Protein AF-A0A969DUK7-F1 (afdb_monomer_lite)

Structure (mmCIF, N/CA/C/O backbone):
data_AF-A0A969DUK7-F1
#
_entry.id   AF-A0A969DUK7-F1
#
loop_
_atom_site.group_PDB
_atom_site.id
_atom_site.type_symbol
_atom_site.label_atom_id
_atom_site.label_alt_id
_atom_site.label_comp_id
_atom_site.label_asym_id
_atom_site.label_entity_id
_atom_site.label_seq_id
_atom_site.pdbx_PDB_ins_code
_atom_site.Cartn_x
_atom_site.Cartn_y
_atom_site.Cartn_z
_atom_site.occupancy
_atom_site.B_iso_or_equiv
_atom_site.auth_seq_id
_atom_site.auth_comp_id
_atom_site.auth_asym_id
_atom_site.auth_atom_id
_atom_site.pdbx_PDB_model_num
ATOM 1 N N . MET A 1 1 ? -25.992 -2.764 -0.125 1.00 51.50 1 MET A N 1
ATOM 2 C CA . MET A 1 1 ? -25.683 -2.309 1.251 1.00 51.50 1 MET A CA 1
ATOM 3 C C . MET A 1 1 ? -24.231 -1.864 1.281 1.00 51.50 1 MET A C 1
ATOM 5 O O . MET A 1 1 ? -23.404 -2.574 0.732 1.00 51.50 1 MET A O 1
ATOM 9 N N . ILE A 1 2 ? -23.925 -0.699 1.855 1.00 67.94 2 ILE A N 1
ATOM 10 C CA . ILE A 1 2 ? -22.541 -0.219 2.010 1.00 67.94 2 ILE A CA 1
ATOM 11 C C . ILE A 1 2 ? -22.069 -0.652 3.402 1.00 67.94 2 ILE A C 1
ATOM 13 O O . ILE A 1 2 ? -22.667 -0.232 4.395 1.00 67.94 2 ILE A O 1
ATOM 17 N N . ARG A 1 3 ? -21.040 -1.506 3.486 1.00 73.50 3 ARG A N 1
ATOM 18 C CA . ARG A 1 3 ? -20.427 -1.889 4.768 1.00 73.50 3 ARG A CA 1
ATOM 19 C C . ARG A 1 3 ? -19.803 -0.646 5.402 1.00 73.50 3 ARG A C 1
ATOM 21 O O . ARG A 1 3 ? -18.992 0.031 4.775 1.00 73.50 3 ARG A O 1
ATOM 28 N N . LYS A 1 4 ? -20.187 -0.342 6.642 1.00 82.19 4 LYS A N 1
ATOM 29 C CA . LYS A 1 4 ? -19.553 0.713 7.439 1.00 82.19 4 LYS A CA 1
ATOM 30 C C . LYS A 1 4 ? -18.459 0.089 8.291 1.00 82.19 4 LYS A C 1
ATOM 32 O O . LYS A 1 4 ? -18.747 -0.786 9.101 1.00 82.19 4 LYS A O 1
ATOM 37 N N . LEU A 1 5 ? -17.230 0.553 8.097 1.00 85.19 5 LEU A N 1
ATOM 38 C CA . LEU A 1 5 ? -16.104 0.189 8.948 1.00 85.19 5 LEU A CA 1
ATOM 39 C C . LEU A 1 5 ? -16.270 0.832 10.328 1.00 85.19 5 LEU A C 1
ATOM 41 O O . LEU A 1 5 ? -16.659 1.997 10.445 1.00 85.19 5 LEU A O 1
ATOM 45 N N . SER A 1 6 ? -15.959 0.074 11.371 1.00 90.12 6 SER A N 1
ATOM 46 C CA . SER A 1 6 ? -15.860 0.564 12.741 1.00 90.12 6 SER A CA 1
ATOM 47 C C . SER A 1 6 ? -14.623 1.446 12.926 1.00 90.12 6 SER A C 1
ATOM 49 O O . SER A 1 6 ? -13.617 1.316 12.224 1.00 90.12 6 SER A O 1
ATOM 51 N N . ALA A 1 7 ? -14.656 2.321 13.932 1.00 89.31 7 ALA A N 1
ATOM 52 C CA . ALA A 1 7 ? -13.505 3.156 14.278 1.00 89.31 7 ALA A CA 1
ATOM 53 C C . ALA A 1 7 ? -12.259 2.320 14.638 1.00 89.31 7 ALA A C 1
ATOM 55 O O . ALA A 1 7 ? -11.134 2.720 14.341 1.00 89.31 7 ALA A O 1
ATOM 56 N N . SER A 1 8 ? -12.451 1.142 15.240 1.00 89.38 8 SER A N 1
ATOM 57 C CA . SER A 1 8 ? -11.380 0.191 15.552 1.00 89.38 8 SER A CA 1
ATOM 58 C C . SER A 1 8 ? -10.735 -0.413 14.306 1.00 89.38 8 SER A C 1
ATOM 60 O O . SER A 1 8 ? -9.510 -0.471 14.239 1.00 89.38 8 SER A O 1
ATOM 62 N N . GLU A 1 9 ? -11.531 -0.817 13.311 1.00 87.56 9 GLU A N 1
ATOM 63 C CA . GLU A 1 9 ? -11.027 -1.345 12.033 1.00 87.56 9 GLU A CA 1
ATOM 64 C C . GLU A 1 9 ? -10.207 -0.287 11.287 1.00 87.56 9 GLU A C 1
ATOM 66 O O . GLU A 1 9 ? -9.093 -0.558 10.838 1.00 87.56 9 GLU A O 1
ATOM 71 N N . VAL A 1 10 ? -10.719 0.947 11.230 1.00 88.69 10 VAL A N 1
ATOM 72 C CA . VAL A 1 10 ? -10.014 2.074 10.602 1.00 88.69 10 VAL A CA 1
ATOM 73 C C . VAL A 1 10 ? -8.695 2.366 11.321 1.00 88.69 10 VAL A C 1
ATOM 75 O O . VAL A 1 10 ? -7.664 2.521 10.669 1.00 88.69 10 VAL A O 1
ATOM 78 N N . LYS A 1 11 ? -8.692 2.389 12.659 1.00 90.06 11 LYS A N 1
ATOM 79 C CA . LYS A 1 11 ? -7.483 2.659 13.450 1.00 90.06 11 LYS A CA 1
ATOM 80 C C . LYS A 1 11 ? -6.426 1.564 13.289 1.00 90.06 11 LYS A C 1
ATOM 82 O O . LYS A 1 11 ? -5.252 1.875 13.115 1.00 90.06 11 LYS A O 1
ATOM 87 N N . ALA A 1 12 ? -6.831 0.294 13.303 1.00 87.94 12 ALA A N 1
ATOM 88 C CA . ALA A 1 12 ? -5.919 -0.827 13.082 1.00 87.94 12 ALA A CA 1
ATOM 89 C C . ALA A 1 12 ? -5.268 -0.758 11.690 1.00 87.94 12 ALA A C 1
ATOM 91 O O . ALA A 1 12 ? -4.061 -0.969 11.554 1.00 87.94 12 ALA A O 1
ATOM 92 N N . PHE A 1 13 ? -6.048 -0.391 10.669 1.00 88.31 13 PHE A N 1
ATOM 93 C CA . PHE A 1 13 ? -5.529 -0.186 9.322 1.00 88.31 13 PHE A CA 1
ATOM 94 C C . PHE A 1 13 ? -4.535 0.980 9.253 1.00 88.31 13 PHE A C 1
ATOM 96 O O . PHE A 1 13 ? -3.462 0.837 8.674 1.00 88.31 13 PHE A O 1
ATOM 103 N N . GLN A 1 14 ? -4.836 2.109 9.900 1.00 86.25 14 GLN A N 1
ATOM 104 C CA . GLN A 1 14 ? -3.925 3.257 9.978 1.00 86.25 14 GLN A CA 1
ATOM 105 C C . GLN A 1 14 ? -2.586 2.893 10.637 1.00 86.25 14 GLN A C 1
ATOM 107 O O . GLN A 1 14 ? -1.531 3.225 10.101 1.00 86.25 14 GLN A O 1
ATOM 112 N N . THR A 1 15 ? -2.605 2.135 11.735 1.00 87.94 15 THR A N 1
ATOM 113 C CA . THR A 1 15 ? -1.375 1.648 12.378 1.00 87.94 15 THR A CA 1
ATOM 114 C C . THR A 1 15 ? -0.569 0.727 11.457 1.00 87.94 15 THR A C 1
ATOM 116 O O . THR A 1 15 ? 0.659 0.813 11.417 1.00 87.94 15 THR A O 1
ATOM 119 N N . LEU A 1 16 ? -1.230 -0.129 10.671 1.00 86.44 16 LEU A N 1
ATOM 120 C CA . LEU A 1 16 ? -0.549 -0.956 9.673 1.00 86.44 16 LEU A CA 1
ATOM 121 C C . LEU A 1 16 ? 0.138 -0.097 8.602 1.00 86.44 16 LEU A C 1
ATOM 123 O O . LEU A 1 16 ? 1.282 -0.382 8.244 1.00 86.44 16 LEU A O 1
ATOM 127 N N . LEU A 1 17 ? -0.517 0.964 8.119 1.00 82.44 17 LEU A N 1
ATOM 128 C CA . LEU A 1 17 ? 0.085 1.900 7.163 1.00 82.44 17 LEU A CA 1
ATOM 129 C C . LEU A 1 17 ? 1.352 2.549 7.743 1.00 82.44 17 LEU A C 1
ATOM 131 O O . LEU A 1 17 ? 2.385 2.604 7.075 1.00 82.44 17 LEU A O 1
ATOM 135 N N . GLU A 1 18 ? 1.320 2.978 9.003 1.00 81.06 18 GLU A N 1
ATOM 136 C CA . GLU A 1 18 ? 2.490 3.544 9.685 1.00 81.06 18 GLU A CA 1
ATOM 137 C C . GLU A 1 18 ? 3.638 2.528 9.808 1.00 81.06 18 GLU A C 1
ATOM 139 O O . GLU A 1 18 ? 4.782 2.843 9.468 1.00 81.06 18 GLU A O 1
ATOM 144 N N . GLN A 1 19 ? 3.338 1.284 10.201 1.00 82.56 19 GLN A N 1
ATOM 145 C CA . GLN A 1 19 ? 4.323 0.199 10.330 1.00 82.56 19 GLN A CA 1
ATOM 146 C C . GLN A 1 19 ? 4.962 -0.196 8.997 1.00 82.56 19 GLN A C 1
ATOM 148 O O . GLN A 1 19 ? 6.155 -0.491 8.941 1.00 82.56 19 GLN A O 1
ATOM 153 N N . GLN A 1 20 ? 4.188 -0.182 7.909 1.00 76.75 20 GLN A N 1
ATOM 154 C CA . GLN A 1 20 ? 4.710 -0.418 6.560 1.00 76.75 20 GLN A CA 1
ATOM 155 C C . GLN A 1 20 ? 5.443 0.801 5.991 1.00 76.75 20 GLN A C 1
ATOM 157 O O . GLN A 1 20 ? 5.809 0.804 4.817 1.00 76.75 20 GLN A O 1
ATOM 162 N N . ARG A 1 21 ? 5.682 1.838 6.810 1.00 69.69 21 ARG A N 1
ATOM 163 C CA . ARG A 1 21 ? 6.326 3.085 6.398 1.00 69.69 21 ARG A CA 1
ATOM 164 C C . ARG A 1 21 ? 5.590 3.740 5.224 1.00 69.69 21 ARG A C 1
ATOM 166 O O . ARG A 1 21 ? 6.220 4.461 4.454 1.00 69.69 21 ARG A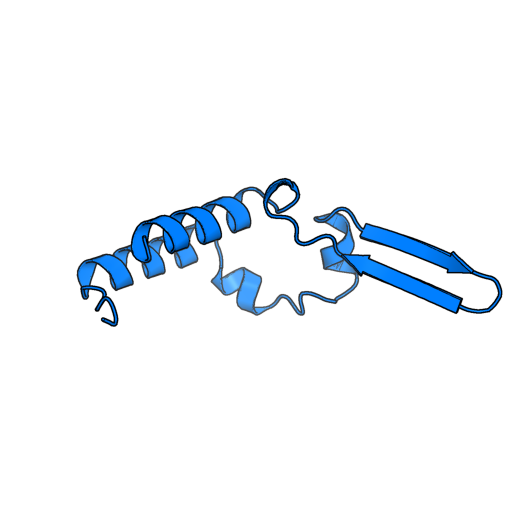 O 1
ATOM 173 N N . PHE A 1 22 ? 4.266 3.578 5.130 1.00 64.19 22 PHE A N 1
ATOM 174 C CA . PHE A 1 22 ? 3.422 4.252 4.137 1.00 64.19 22 PHE A CA 1
ATOM 175 C C . PHE A 1 22 ? 3.626 5.779 4.096 1.00 64.19 22 PHE A C 1
ATOM 177 O O . PHE A 1 22 ? 3.636 6.349 3.012 1.00 64.19 22 PHE A O 1
ATOM 18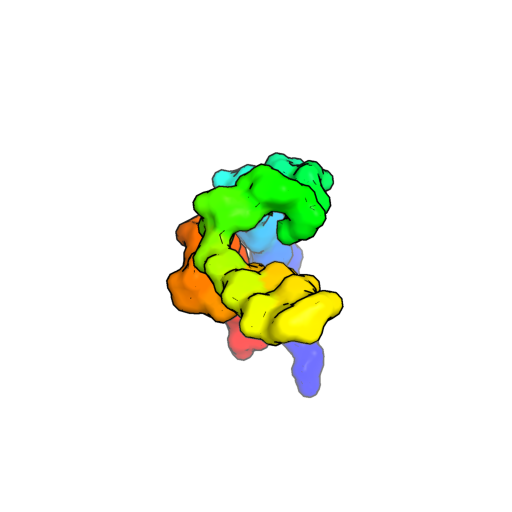4 N N . PRO A 1 23 ? 3.919 6.475 5.214 1.00 53.50 23 PRO A N 1
ATOM 185 C CA . PRO A 1 23 ? 4.292 7.891 5.163 1.00 53.50 23 PRO A CA 1
ATOM 186 C C . PRO A 1 23 ? 5.602 8.179 4.403 1.00 53.50 23 PRO A C 1
ATOM 188 O O . PRO A 1 23 ? 5.751 9.256 3.837 1.00 53.50 23 PRO A O 1
ATOM 191 N N . ASN A 1 24 ? 6.541 7.226 4.333 1.00 50.88 24 ASN A N 1
ATOM 192 C CA . ASN A 1 24 ? 7.704 7.316 3.436 1.00 50.88 24 ASN A CA 1
ATOM 193 C C . ASN A 1 24 ? 7.324 7.007 1.981 1.00 50.88 24 ASN A C 1
ATOM 195 O O . ASN A 1 24 ? 7.975 7.499 1.063 1.00 50.88 24 ASN A O 1
ATOM 199 N N . LEU A 1 25 ? 6.231 6.268 1.771 1.00 50.94 25 LEU A N 1
ATOM 200 C CA . LEU A 1 25 ? 5.588 6.136 0.466 1.00 50.94 25 LEU A CA 1
ATOM 201 C C . LEU A 1 25 ? 4.838 7.419 0.049 1.00 50.94 25 LEU A C 1
ATOM 203 O O . LEU A 1 25 ? 4.602 7.644 -1.130 1.00 50.94 25 LEU A O 1
ATOM 207 N N . ASN A 1 26 ? 4.559 8.335 0.984 1.00 43.66 26 ASN A N 1
ATOM 208 C CA . ASN A 1 26 ? 3.986 9.665 0.723 1.00 43.66 26 ASN A CA 1
ATOM 209 C C . ASN A 1 26 ? 4.975 10.632 0.021 1.00 43.66 26 ASN A C 1
ATOM 211 O O . ASN A 1 26 ? 4.665 11.797 -0.216 1.00 43.66 26 ASN A O 1
ATOM 215 N N . LYS A 1 27 ? 6.181 10.149 -0.319 1.00 43.28 27 LYS A N 1
ATOM 216 C CA . LYS A 1 27 ? 7.147 10.788 -1.231 1.00 43.28 27 LYS A CA 1
ATOM 217 C C . LYS A 1 27 ? 7.416 9.968 -2.494 1.00 43.28 27 LYS A C 1
ATOM 219 O O . LYS A 1 27 ? 8.254 10.356 -3.308 1.00 43.28 27 LYS A O 1
ATOM 224 N N . MET A 1 28 ? 6.696 8.868 -2.701 1.00 45.31 28 MET A N 1
ATOM 225 C CA . MET A 1 28 ? 6.660 8.221 -4.000 1.00 45.31 28 MET A CA 1
ATOM 226 C C . MET A 1 28 ? 5.792 9.082 -4.912 1.00 45.31 28 MET A C 1
ATOM 228 O O . MET A 1 28 ? 4.575 8.946 -5.000 1.00 45.31 28 MET A O 1
ATOM 232 N N . ARG A 1 29 ? 6.454 9.936 -5.695 1.00 43.31 29 ARG A N 1
ATOM 233 C CA . ARG A 1 29 ? 6.126 9.940 -7.119 1.00 43.31 29 ARG A CA 1
ATOM 234 C C . ARG A 1 29 ? 6.261 8.474 -7.541 1.00 43.31 29 ARG A C 1
ATOM 236 O O . ARG A 1 29 ? 7.363 8.054 -7.822 1.00 43.31 29 ARG A O 1
ATOM 243 N N . TYR A 1 30 ? 5.200 7.668 -7.526 1.00 45.16 30 TYR A N 1
ATOM 244 C CA . TYR A 1 30 ? 5.254 6.234 -7.881 1.00 45.16 30 TYR A CA 1
ATOM 245 C C . TYR A 1 30 ? 5.666 5.974 -9.349 1.00 45.16 30 TYR A C 1
ATOM 247 O O . TYR A 1 30 ? 5.595 4.856 -9.836 1.00 45.16 30 TYR A O 1
ATOM 255 N N . LEU A 1 31 ? 6.093 7.028 -10.044 1.00 46.34 31 LEU A N 1
ATOM 256 C CA . LEU A 1 31 ? 6.541 7.095 -11.424 1.00 46.34 31 LEU A CA 1
ATOM 257 C C . LEU A 1 31 ? 7.797 7.987 -11.517 1.00 46.34 31 LEU A C 1
ATOM 259 O O . LEU A 1 31 ? 7.926 8.798 -12.429 1.00 46.34 31 LEU A O 1
ATOM 263 N N . ASN A 1 32 ? 8.680 7.961 -10.516 1.00 47.84 32 ASN A N 1
ATOM 264 C CA . ASN A 1 32 ? 10.039 8.481 -10.663 1.00 47.84 32 ASN A CA 1
ATOM 265 C C . ASN A 1 32 ? 11.007 7.310 -10.870 1.00 47.84 32 ASN A C 1
ATOM 267 O O . ASN A 1 32 ? 10.745 6.199 -10.417 1.00 47.84 32 ASN A O 1
ATOM 271 N N . GLU A 1 33 ? 12.115 7.555 -11.575 1.00 52.06 33 GLU A N 1
ATOM 272 C CA . GLU A 1 33 ? 13.022 6.503 -12.064 1.00 52.06 33 GLU A CA 1
ATOM 273 C C . GLU A 1 33 ? 13.480 5.510 -10.980 1.00 52.06 33 GLU A C 1
ATOM 275 O O . GLU A 1 33 ? 13.668 4.329 -11.254 1.00 52.06 33 GLU A O 1
ATOM 280 N N . ALA A 1 34 ? 13.583 5.965 -9.728 1.00 48.53 34 ALA A N 1
ATOM 281 C CA . ALA A 1 34 ? 13.979 5.148 -8.583 1.00 48.53 34 ALA A CA 1
ATOM 282 C C . ALA A 1 34 ? 12.976 4.034 -8.220 1.00 48.53 34 ALA A C 1
ATOM 284 O O . ALA A 1 34 ? 13.372 3.040 -7.621 1.00 48.53 34 ALA A O 1
ATOM 285 N N . VAL A 1 35 ? 11.696 4.171 -8.583 1.00 46.81 35 VAL A N 1
ATOM 286 C CA . VAL A 1 35 ? 10.666 3.157 -8.312 1.00 46.81 35 VAL A CA 1
ATOM 287 C C . VAL A 1 35 ? 10.775 1.982 -9.288 1.00 46.81 35 VAL A C 1
ATOM 289 O O . VAL A 1 35 ? 10.458 0.871 -8.893 1.00 46.81 35 VAL A O 1
ATOM 292 N N . PHE A 1 36 ? 11.322 2.143 -10.500 1.00 50.50 36 PHE A N 1
ATOM 293 C CA . PHE A 1 36 ? 11.504 1.012 -11.429 1.00 50.50 36 PHE A CA 1
ATOM 294 C C . PHE A 1 36 ? 12.452 -0.080 -10.911 1.00 50.50 36 PHE A C 1
ATOM 296 O O . PHE A 1 36 ? 12.425 -1.192 -11.427 1.00 50.50 36 PHE A O 1
ATOM 303 N N . ALA A 1 37 ? 13.277 0.207 -9.899 1.00 54.25 37 ALA A N 1
ATOM 304 C CA . ALA A 1 37 ? 14.181 -0.781 -9.314 1.00 54.25 37 ALA A CA 1
ATOM 305 C C . ALA A 1 37 ? 13.460 -1.807 -8.418 1.00 54.25 37 ALA A C 1
ATOM 307 O O . ALA A 1 37 ? 13.943 -2.927 -8.265 1.00 54.25 37 ALA A O 1
ATOM 308 N N . ASP A 1 38 ? 12.305 -1.441 -7.851 1.00 52.97 38 ASP A N 1
ATOM 309 C CA . ASP A 1 38 ? 11.569 -2.273 -6.889 1.00 52.97 38 ASP A CA 1
ATOM 310 C C . ASP A 1 38 ? 10.411 -3.068 -7.523 1.00 52.97 38 ASP A C 1
ATOM 312 O O . ASP A 1 38 ? 9.772 -3.871 -6.837 1.00 52.97 38 ASP A O 1
ATOM 316 N N . TYR A 1 39 ? 10.131 -2.861 -8.817 1.00 56.41 39 TYR A N 1
ATOM 317 C CA . TYR A 1 39 ? 9.030 -3.504 -9.541 1.00 56.41 39 TYR A CA 1
ATOM 318 C C . TYR A 1 39 ? 9.525 -4.077 -10.868 1.00 56.41 39 TYR A C 1
ATOM 320 O O . TYR A 1 39 ? 10.354 -3.453 -11.533 1.00 56.41 39 TYR A O 1
ATOM 328 N N . PRO A 1 40 ? 8.992 -5.230 -11.304 1.00 57.06 40 PRO A N 1
ATOM 329 C CA . PRO A 1 40 ? 9.220 -5.696 -12.659 1.00 57.06 40 PRO A CA 1
ATOM 330 C C . PRO A 1 40 ? 8.637 -4.667 -13.633 1.00 57.06 40 PRO A C 1
ATOM 332 O O . PRO A 1 40 ? 7.426 -4.454 -13.713 1.00 57.06 40 PRO A O 1
ATOM 335 N N . SER A 1 41 ? 9.528 -3.987 -14.346 1.00 63.09 41 SER A N 1
ATOM 336 C CA . SER A 1 41 ? 9.172 -3.111 -15.452 1.00 63.09 41 SER A CA 1
ATOM 337 C C . SER A 1 41 ? 9.334 -3.875 -16.750 1.00 63.09 41 SER A C 1
ATOM 339 O O . SER A 1 41 ? 10.287 -4.633 -16.929 1.00 63.09 41 SER A O 1
ATOM 341 N N . THR A 1 42 ? 8.375 -3.698 -17.650 1.00 65.69 42 THR A N 1
ATOM 342 C CA . THR A 1 42 ? 8.488 -4.225 -19.00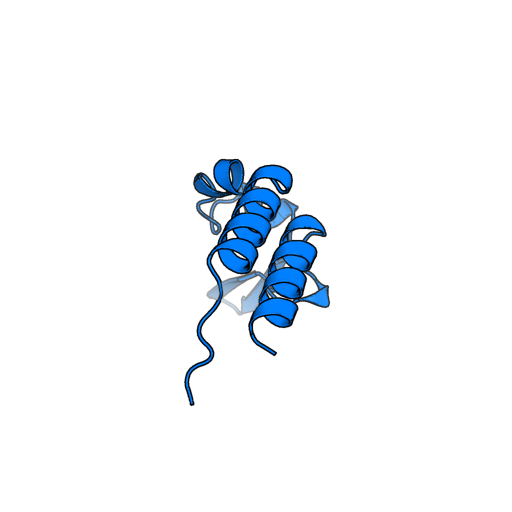4 1.00 65.69 42 THR A CA 1
ATOM 343 C C . THR A 1 42 ? 8.561 -3.056 -19.961 1.00 65.69 42 THR A C 1
ATOM 345 O O . THR A 1 42 ? 7.724 -2.151 -19.937 1.00 65.69 42 THR A O 1
ATOM 348 N N . ARG A 1 43 ? 9.587 -3.085 -20.806 1.00 72.75 43 ARG A N 1
ATOM 349 C CA . ARG A 1 43 ? 9.730 -2.153 -21.911 1.00 72.75 43 ARG A CA 1
ATOM 350 C C . ARG A 1 43 ? 9.229 -2.818 -23.178 1.00 72.75 43 ARG A C 1
ATOM 352 O O . ARG A 1 43 ? 9.696 -3.892 -23.548 1.00 72.75 43 ARG A O 1
ATOM 359 N N . LEU A 1 44 ? 8.283 -2.162 -23.831 1.00 69.25 44 LEU A N 1
ATOM 360 C CA . LEU A 1 44 ? 7.767 -2.551 -25.132 1.00 69.25 44 LEU A CA 1
ATOM 361 C C . LEU A 1 44 ? 8.366 -1.599 -26.172 1.00 69.25 44 LEU A C 1
ATOM 363 O O . LEU A 1 44 ? 8.121 -0.392 -26.133 1.00 69.25 44 LEU A O 1
ATOM 367 N N . GLU A 1 45 ? 9.183 -2.147 -27.072 1.00 76.19 45 GLU A N 1
ATOM 368 C CA . GLU A 1 45 ? 9.827 -1.397 -28.153 1.00 76.19 45 GLU A CA 1
ATOM 369 C C . GLU A 1 45 ? 9.260 -1.825 -29.507 1.00 76.19 45 GLU A C 1
ATOM 371 O O . GLU A 1 45 ? 9.220 -3.005 -29.856 1.00 76.19 45 GLU A O 1
ATOM 376 N N . ILE A 1 46 ? 8.841 -0.834 -30.284 1.00 75.81 46 ILE A N 1
ATOM 377 C CA . ILE A 1 46 ? 8.500 -0.939 -31.704 1.00 75.81 46 ILE A CA 1
ATOM 378 C C . ILE A 1 46 ? 9.220 0.212 -32.420 1.00 75.81 46 ILE A C 1
ATOM 380 O O . ILE A 1 46 ? 9.471 1.240 -31.793 1.00 75.81 46 ILE A O 1
ATOM 384 N N . PRO A 1 47 ? 9.596 0.096 -33.708 1.00 86.12 47 PRO A N 1
ATOM 385 C CA . PRO A 1 47 ? 10.350 1.152 -34.382 1.00 86.12 47 PRO A CA 1
ATOM 386 C C . PRO A 1 47 ? 9.686 2.531 -34.227 1.00 86.12 47 PRO A C 1
ATOM 388 O O . PRO A 1 47 ? 8.560 2.740 -34.673 1.00 86.12 47 PRO A O 1
ATOM 391 N N . GLY A 1 48 ? 10.383 3.464 -33.571 1.00 78.50 48 GLY A N 1
ATOM 392 C CA . GLY A 1 48 ? 9.907 4.829 -33.318 1.00 78.50 48 GLY A CA 1
ATOM 393 C C . GLY A 1 48 ? 9.002 5.016 -32.091 1.00 78.50 48 GLY A C 1
ATOM 394 O O . GLY A 1 48 ? 8.601 6.147 -31.826 1.00 78.50 48 GLY A O 1
ATOM 395 N N . ILE A 1 49 ? 8.687 3.958 -31.336 1.00 67.62 49 ILE A N 1
ATOM 396 C CA . ILE A 1 49 ? 7.838 4.019 -30.139 1.00 67.62 49 ILE A CA 1
ATOM 397 C C . ILE A 1 49 ? 8.464 3.185 -29.017 1.00 67.62 49 ILE A C 1
ATOM 399 O O . ILE A 1 49 ? 8.692 1.984 -29.159 1.00 67.62 49 ILE A O 1
ATOM 403 N N . GLN A 1 50 ? 8.671 3.826 -27.869 1.00 77.50 50 GLN A N 1
ATOM 404 C CA . GLN A 1 50 ? 9.066 3.170 -26.629 1.00 77.50 50 GLN A CA 1
ATOM 405 C C . GLN A 1 50 ? 7.970 3.384 -25.588 1.00 77.50 50 GLN A C 1
ATOM 407 O O . GLN A 1 50 ? 7.567 4.521 -25.333 1.00 77.50 50 GLN A O 1
ATOM 412 N N . LEU A 1 51 ? 7.496 2.292 -24.990 1.00 67.12 51 LEU A N 1
ATOM 413 C CA . LEU A 1 51 ? 6.550 2.323 -23.882 1.00 67.12 51 LEU A CA 1
ATOM 414 C C . LEU A 1 51 ? 7.123 1.548 -22.696 1.00 67.12 51 LEU A C 1
ATOM 416 O O . LEU A 1 51 ? 7.344 0.341 -22.779 1.00 67.12 51 LEU A O 1
ATOM 420 N N . ASP A 1 52 ? 7.317 2.246 -21.583 1.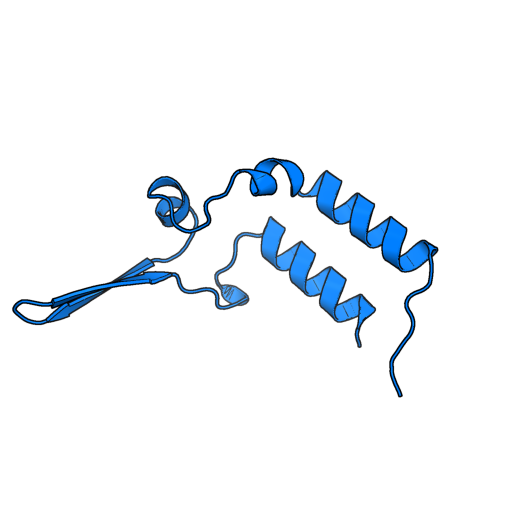00 63.62 52 ASP A N 1
ATOM 421 C CA . ASP A 1 52 ? 7.667 1.648 -20.300 1.00 63.62 52 ASP A CA 1
ATOM 422 C C . ASP A 1 52 ? 6.390 1.495 -19.462 1.00 63.62 52 ASP A C 1
ATOM 424 O O . ASP A 1 52 ? 5.674 2.475 -19.233 1.00 63.62 52 ASP A O 1
ATOM 428 N N . TYR A 1 53 ? 6.092 0.278 -18.997 1.00 65.31 53 TYR A N 1
ATOM 429 C CA . TYR A 1 53 ? 4.989 0.045 -18.064 1.00 65.31 53 TYR A CA 1
ATOM 430 C C . TYR A 1 53 ? 5.436 -0.737 -16.830 1.00 65.31 53 TYR A C 1
ATOM 432 O O . TYR A 1 53 ? 6.336 -1.580 -16.870 1.00 65.31 53 TYR A O 1
ATOM 440 N N . VAL A 1 54 ? 4.793 -0.415 -15.709 1.00 63.41 54 VAL A N 1
ATOM 441 C CA . VAL A 1 54 ? 5.006 -1.065 -14.417 1.00 63.41 54 VAL A CA 1
ATOM 442 C C . VAL A 1 54 ? 3.913 -2.099 -14.228 1.00 63.41 54 VAL A C 1
ATOM 444 O O . VAL A 1 54 ? 2.728 -1.763 -14.292 1.00 63.41 54 VAL A O 1
ATOM 447 N N . ASP A 1 55 ? 4.307 -3.342 -13.982 1.00 63.25 55 ASP A N 1
ATOM 448 C CA . ASP A 1 55 ? 3.358 -4.381 -13.622 1.00 63.25 55 ASP A CA 1
ATOM 449 C C . ASP A 1 55 ? 2.945 -4.226 -12.147 1.00 63.25 55 ASP A C 1
ATOM 451 O O . ASP A 1 55 ? 3.746 -4.382 -11.222 1.00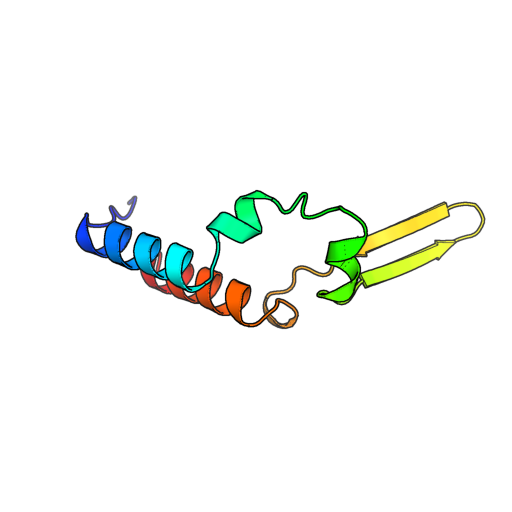 63.25 55 ASP A O 1
ATOM 455 N N . LEU A 1 56 ? 1.677 -3.862 -11.942 1.00 64.75 56 LEU A N 1
ATOM 456 C CA . LEU A 1 56 ? 1.057 -3.685 -10.628 1.00 64.75 56 LEU A CA 1
ATOM 457 C C . LEU A 1 56 ? 0.239 -4.912 -10.201 1.00 64.75 56 LEU A C 1
ATOM 459 O O . LEU A 1 56 ? -0.544 -4.824 -9.249 1.00 64.75 56 LEU A O 1
ATOM 463 N N . GLU A 1 57 ? 0.400 -6.051 -10.881 1.00 68.81 57 GLU A N 1
ATOM 464 C CA . GLU A 1 57 ? -0.185 -7.312 -10.450 1.00 68.81 57 GLU A CA 1
ATOM 465 C C . GLU A 1 57 ? 0.190 -7.608 -9.000 1.00 68.81 57 GLU A C 1
ATOM 467 O O . GLU A 1 57 ? 1.347 -7.517 -8.580 1.00 68.81 57 GLU A O 1
ATOM 472 N N . LEU A 1 58 ? -0.809 -8.011 -8.212 1.00 66.75 58 LEU A N 1
ATOM 473 C CA . LEU A 1 58 ? -0.645 -8.206 -6.776 1.00 66.75 58 LEU A CA 1
ATOM 474 C C . LEU A 1 58 ? 0.464 -9.210 -6.442 1.00 66.75 58 LEU A C 1
ATOM 476 O O . LEU A 1 58 ? 1.144 -9.060 -5.428 1.00 66.75 58 LEU A O 1
ATOM 480 N N . ALA A 1 59 ? 0.662 -10.216 -7.297 1.00 71.69 59 ALA A N 1
ATOM 481 C CA . ALA A 1 59 ? 1.725 -11.206 -7.165 1.00 71.69 59 ALA A CA 1
ATOM 482 C C . ALA A 1 59 ? 3.126 -10.575 -7.227 1.00 71.69 59 ALA A C 1
ATOM 484 O O . ALA A 1 59 ? 4.027 -11.024 -6.513 1.00 71.69 59 ALA A O 1
ATOM 485 N N . ASN A 1 60 ? 3.274 -9.492 -7.989 1.00 68.19 60 ASN A N 1
ATOM 486 C CA . ASN A 1 60 ? 4.540 -8.849 -8.327 1.00 68.19 60 ASN A CA 1
ATOM 487 C C . ASN A 1 60 ? 4.858 -7.631 -7.447 1.00 68.19 60 ASN A C 1
ATOM 489 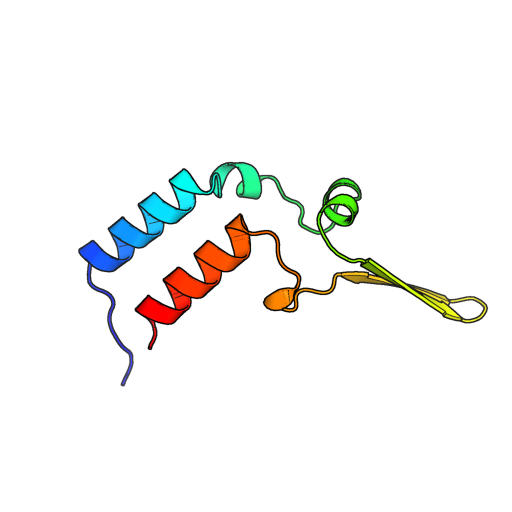O O . ASN A 1 60 ? 5.982 -7.133 -7.457 1.00 68.19 60 ASN A O 1
ATOM 493 N N . LEU A 1 61 ? 3.915 -7.194 -6.606 1.00 72.94 61 LEU A N 1
ATOM 494 C CA . LEU A 1 61 ? 4.137 -6.087 -5.679 1.00 72.94 61 LEU A CA 1
ATOM 495 C C . LEU A 1 61 ? 5.149 -6.435 -4.560 1.00 72.94 61 LEU A C 1
ATOM 497 O O . LEU A 1 61 ? 5.170 -7.559 -4.036 1.00 72.94 61 LEU A O 1
ATOM 501 N N . PRO A 1 62 ? 5.928 -5.450 -4.070 1.00 73.62 62 PRO A N 1
ATOM 502 C CA . PRO A 1 62 ? 6.740 -5.587 -2.869 1.00 73.62 62 PRO A CA 1
ATOM 503 C C . PRO A 1 62 ? 5.930 -6.086 -1.667 1.00 73.62 62 PRO A C 1
ATOM 505 O O . PRO A 1 62 ? 4.740 -5.801 -1.508 1.00 73.62 62 PRO A O 1
ATOM 508 N N . ARG A 1 63 ? 6.588 -6.829 -0.764 1.00 77.38 63 ARG A N 1
ATOM 509 C CA . ARG A 1 63 ? 5.929 -7.453 0.406 1.00 77.38 63 ARG A CA 1
ATOM 510 C C . ARG A 1 63 ? 5.114 -6.460 1.246 1.00 77.38 63 ARG A C 1
ATOM 512 O O . ARG A 1 63 ? 4.048 -6.836 1.724 1.00 77.38 63 ARG A O 1
ATOM 519 N N . GLY A 1 64 ? 5.591 -5.223 1.404 1.00 77.19 64 GLY A N 1
ATOM 520 C CA . GLY A 1 64 ? 4.879 -4.181 2.151 1.00 77.19 64 GLY A CA 1
ATOM 521 C C . GLY A 1 64 ? 3.542 -3.802 1.511 1.00 77.19 64 GLY A C 1
ATOM 522 O O . GLY A 1 64 ? 2.518 -3.800 2.189 1.00 77.19 64 GLY A O 1
ATOM 523 N N . LEU A 1 65 ? 3.523 -3.589 0.191 1.00 76.25 65 LEU A N 1
ATOM 524 C CA . LEU A 1 65 ? 2.296 -3.271 -0.542 1.00 76.25 65 LEU A CA 1
ATOM 525 C C . LEU A 1 65 ? 1.316 -4.443 -0.574 1.00 76.25 65 LEU A C 1
ATOM 527 O O . LEU A 1 65 ? 0.133 -4.239 -0.318 1.00 76.25 65 LEU A O 1
ATOM 531 N N . ARG A 1 66 ? 1.797 -5.678 -0.777 1.00 82.12 66 ARG A N 1
ATOM 532 C CA . ARG A 1 66 ? 0.932 -6.872 -0.692 1.00 82.12 66 ARG A CA 1
ATOM 533 C C . ARG A 1 66 ? 0.240 -6.981 0.665 1.00 82.12 66 ARG A C 1
ATOM 535 O O . ARG A 1 66 ? -0.947 -7.274 0.724 1.00 82.12 66 ARG A O 1
ATOM 542 N N . ARG A 1 67 ? 0.954 -6.701 1.763 1.00 83.75 67 ARG A N 1
ATOM 543 C CA . ARG A 1 67 ? 0.365 -6.698 3.114 1.00 83.75 67 ARG A CA 1
ATOM 544 C C . ARG A 1 67 ? -0.717 -5.636 3.277 1.00 83.75 67 ARG A C 1
ATOM 546 O O . ARG A 1 67 ? -1.739 -5.931 3.887 1.00 83.75 67 ARG A O 1
ATOM 553 N N . ILE A 1 68 ? -0.512 -4.440 2.728 1.00 84.06 68 ILE A N 1
ATOM 554 C CA . ILE A 1 68 ? -1.507 -3.360 2.774 1.00 84.06 68 ILE A CA 1
ATOM 555 C C . ILE A 1 68 ? -2.761 -3.752 1.992 1.00 84.06 68 ILE A C 1
ATOM 557 O O . ILE A 1 68 ? -3.864 -3.644 2.524 1.00 84.06 68 ILE A O 1
ATOM 561 N N . VAL A 1 69 ? -2.600 -4.252 0.763 1.00 84.19 69 VAL A N 1
ATOM 562 C CA . VAL A 1 69 ? -3.743 -4.648 -0.069 1.00 84.19 69 VAL A CA 1
ATOM 563 C C . VAL A 1 69 ? -4.512 -5.806 0.563 1.00 84.19 69 VAL A C 1
ATOM 565 O O . VAL A 1 69 ? -5.734 -5.734 0.652 1.00 84.19 69 VAL A O 1
ATOM 568 N N . ASN A 1 70 ? -3.822 -6.823 1.082 1.00 87.50 70 ASN A N 1
ATOM 569 C CA . ASN A 1 70 ? -4.477 -7.949 1.752 1.00 87.50 70 ASN A CA 1
ATOM 570 C C . ASN A 1 70 ? -5.228 -7.505 3.018 1.00 87.50 70 ASN A C 1
ATOM 572 O O . ASN A 1 70 ? -6.349 -7.947 3.257 1.00 87.50 70 ASN A O 1
ATOM 576 N N . ALA A 1 71 ? -4.637 -6.611 3.820 1.00 86.94 71 ALA A N 1
ATOM 577 C CA . ALA A 1 71 ? -5.298 -6.064 5.003 1.00 86.94 71 ALA A CA 1
ATOM 578 C C . ALA A 1 71 ? -6.548 -5.253 4.634 1.00 86.94 71 ALA A C 1
ATOM 580 O O . ALA A 1 71 ? -7.564 -5.354 5.313 1.00 86.94 71 ALA A O 1
ATOM 581 N N . TRP A 1 72 ? -6.499 -4.490 3.538 1.00 87.69 72 TRP A N 1
ATOM 582 C CA . TRP A 1 72 ? -7.664 -3.769 3.032 1.00 87.69 72 TRP A CA 1
ATOM 583 C C . TRP A 1 72 ? -8.751 -4.722 2.529 1.00 87.69 72 TRP A C 1
ATOM 585 O O . TRP A 1 72 ? -9.914 -4.553 2.880 1.00 87.69 72 TRP A O 1
ATOM 595 N N . GLN A 1 73 ? -8.383 -5.758 1.770 1.00 87.00 73 GLN A N 1
ATOM 596 C CA . GLN A 1 73 ? -9.321 -6.776 1.287 1.00 87.00 73 GLN A CA 1
ATOM 597 C C . GLN A 1 73 ? -10.060 -7.470 2.438 1.00 87.00 73 GLN A C 1
ATOM 599 O O . GLN A 1 73 ? -11.278 -7.609 2.373 1.00 87.00 73 GLN A O 1
ATOM 604 N N . ALA A 1 74 ? -9.360 -7.806 3.525 1.00 86.44 74 ALA A N 1
ATOM 605 C CA . ALA A 1 74 ? -9.971 -8.388 4.722 1.00 86.44 74 ALA A CA 1
ATOM 606 C C . ALA A 1 74 ? -10.967 -7.445 5.431 1.00 86.44 74 ALA A C 1
ATOM 608 O O . ALA A 1 74 ? -11.868 -7.904 6.130 1.00 86.44 74 ALA A O 1
ATOM 609 N N . LEU A 1 75 ? -10.820 -6.127 5.260 1.00 84.31 75 LEU A N 1
ATOM 610 C CA . LEU A 1 75 ? -11.732 -5.125 5.819 1.00 84.31 75 LEU A CA 1
ATOM 611 C C . LEU A 1 75 ? -12.963 -4.867 4.950 1.00 84.31 75 LEU A C 1
ATOM 613 O O . LEU A 1 75 ? -13.933 -4.309 5.452 1.00 84.31 75 LEU A O 1
ATOM 617 N N . ILE A 1 76 ? -12.932 -5.213 3.663 1.00 81.94 76 ILE A N 1
ATOM 618 C CA . ILE A 1 76 ? -14.031 -4.921 2.728 1.00 81.94 76 ILE A CA 1
ATOM 619 C C . ILE A 1 76 ? -14.803 -6.165 2.272 1.00 81.94 76 ILE A C 1
ATOM 621 O O . ILE A 1 76 ? -15.898 -5.997 1.740 1.00 81.94 76 ILE A O 1
ATOM 625 N N . GLN A 1 77 ? -14.264 -7.371 2.489 1.00 68.38 77 GLN A N 1
ATOM 626 C CA . GLN A 1 77 ? -14.982 -8.650 2.353 1.00 68.38 77 GLN A CA 1
ATOM 627 C C . GLN A 1 77 ? -16.021 -8.815 3.456 1.00 68.38 77 GLN A C 1
ATOM 629 O O . GLN A 1 77 ? -17.215 -8.958 3.128 1.00 68.38 77 GLN A O 1
#

Radius of gyration: 16.43 Å; chains: 1; bounding box: 40×22×50 Å

pLDDT: mean 70.84, std 14.58, range [43.28, 90.12]

Sequence (77 aa):
MIRKLSASEVKAFQTLLEQQRFPNLNKMRYLNEAVFADYPSTRLEIPGIQLDYVDLELANLPRGLRRIVNAWQALIQ

Foldseek 3Di:
DADDFDPVLVVVLVVLCVVLVVVVVVPPPCPDPVVCVQFDWDWDDDVPDIDIDTDPPLVGHDPSVVVSVVSVVVRRD

Secondary structure (DSSP, 8-state):
-PPPPPHHHHHHHHHHHHHTTHHHHTT--TTSGGGGGTS-EEEEEETTEEEEEE---TTTS-HHHHHHHHHHHHHH-